Protein AF-A0A1V5IIK7-F1 (afdb_monomer_lite)

Foldseek 3Di:
DVVVLVVLLVVLLVVLVDPPDDDDDDDDDDDDDDDDPPDPPPPDDDDDDPPPPPPPCVVDDDDDDDDDQKDFFFKWFDDRQWTWTDGNVDHQTWIDGNVVVSVLLVFDKDFIAGPPPRHTQWIWHADPVNQWIWIDGPPFIKIWGVVQVSCRSVVVDGITIIIGGPVVVPD

Secondary structure (DSSP, 8-state):
-HHHHHHHHHHHHHHHH-TT-----PPPP---------------------------GGG------PPPSEEEEEEEEEETTEEEEEESS-SS-EEEEHHHHHHHHTT--EEEEETTT--EEEEEEE-TTSSEEEEEETTEEEEEEHHHHHHHHTTS-SEEEEEEEGGGT--

Sequence (171 aa):
MLEIIRNGIRRFTAYLKGENGKVYVPYEPESQTSKIPVGVLSTSSAASSDAEAVVDLGRWTVTEHVESPFEKVGRIYLVGPDMVIRSDLDLRGFQVPLDEVGAVLDGESKAIRLLESEEQVGTTQLSTSRRAMNFTIDPFFYTTPLYSVNRMLAGEQRKAPLFVGRDQVGG

Structure (mmCIF, N/CA/C/O backbone):
data_AF-A0A1V5IIK7-F1
#
_entry.id   AF-A0A1V5IIK7-F1
#
loop_
_atom_site.group_PDB
_atom_site.id
_atom_site.type_symbol
_atom_site.label_atom_id
_atom_site.label_alt_id
_atom_site.label_comp_id
_atom_site.label_asym_id
_atom_site.label_entity_id
_atom_site.label_seq_id
_atom_site.pdbx_PDB_ins_code
_atom_site.Cartn_x
_atom_site.Cartn_y
_atom_site.Cartn_z
_atom_site.occupancy
_atom_site.B_iso_or_equiv
_atom_site.auth_seq_id
_atom_site.auth_comp_id
_atom_site.auth_asym_id
_atom_site.auth_atom_id
_atom_site.pdbx_PDB_model_num
ATOM 1 N N . MET A 1 1 ? -12.548 -3.874 -17.562 1.00 48.59 1 MET A N 1
ATOM 2 C CA . MET A 1 1 ? -11.577 -4.638 -16.737 1.00 48.59 1 MET A CA 1
ATOM 3 C C . MET A 1 1 ? -11.661 -4.244 -15.259 1.00 48.59 1 MET A C 1
ATOM 5 O O . MET A 1 1 ? -11.918 -5.120 -14.447 1.00 48.59 1 MET A O 1
ATOM 9 N N . LEU A 1 2 ? -11.579 -2.951 -14.908 1.00 45.47 2 LEU A N 1
ATOM 10 C CA . LEU A 1 2 ? -11.822 -2.449 -13.537 1.00 45.47 2 LEU A CA 1
ATOM 11 C C . LEU A 1 2 ? -13.212 -2.810 -12.970 1.00 45.47 2 LEU A C 1
ATOM 13 O O . LEU A 1 2 ? -13.324 -3.145 -11.796 1.00 45.47 2 LEU A O 1
ATOM 17 N N . GLU A 1 3 ? -14.259 -2.833 -13.802 1.00 41.09 3 GLU A N 1
ATOM 18 C CA . GLU A 1 3 ? -15.610 -3.254 -13.385 1.00 41.09 3 GLU A CA 1
ATOM 19 C C . GLU A 1 3 ? -15.702 -4.715 -12.935 1.00 41.09 3 GLU A C 1
ATOM 21 O O . GLU A 1 3 ? -16.492 -5.032 -12.053 1.00 41.09 3 GLU A O 1
ATOM 26 N N . ILE A 1 4 ? -14.887 -5.610 -13.499 1.00 52.69 4 ILE A N 1
ATOM 27 C CA . ILE A 1 4 ? -14.904 -7.036 -13.138 1.00 52.69 4 ILE A CA 1
ATOM 28 C C . ILE A 1 4 ? -14.322 -7.211 -11.733 1.00 52.69 4 ILE A C 1
ATOM 30 O O . ILE A 1 4 ? -14.904 -7.908 -10.906 1.00 52.69 4 ILE A O 1
ATOM 34 N N . ILE A 1 5 ? -13.231 -6.501 -11.441 1.00 58.00 5 ILE A N 1
ATOM 35 C CA . ILE A 1 5 ? -12.589 -6.488 -10.121 1.00 58.00 5 ILE A CA 1
ATOM 36 C C . ILE A 1 5 ? -13.517 -5.826 -9.090 1.00 58.00 5 ILE A C 1
ATOM 38 O O . ILE A 1 5 ? -13.743 -6.376 -8.015 1.00 58.00 5 ILE A O 1
ATOM 42 N N . ARG A 1 6 ? -14.154 -4.702 -9.449 1.00 56.41 6 ARG A N 1
ATOM 43 C CA . ARG A 1 6 ? -15.139 -4.002 -8.605 1.00 56.41 6 ARG A CA 1
ATOM 44 C C . ARG A 1 6 ? -16.356 -4.880 -8.286 1.00 56.41 6 ARG A C 1
ATOM 46 O O . ARG A 1 6 ? -16.817 -4.906 -7.146 1.00 56.41 6 ARG A O 1
ATOM 53 N N . ASN A 1 7 ? -16.845 -5.640 -9.266 1.00 55.06 7 ASN A N 1
ATOM 54 C CA . ASN A 1 7 ? -17.921 -6.612 -9.065 1.00 55.06 7 ASN A CA 1
ATOM 55 C C . ASN A 1 7 ? -17.469 -7.813 -8.222 1.00 55.06 7 ASN A C 1
ATOM 57 O O . ASN A 1 7 ? -18.266 -8.331 -7.441 1.00 55.06 7 ASN A O 1
ATOM 61 N N . GLY A 1 8 ? -16.203 -8.224 -8.329 1.00 55.56 8 GLY A N 1
ATOM 62 C CA . GLY A 1 8 ? -15.594 -9.230 -7.457 1.00 55.56 8 GLY A CA 1
ATOM 63 C C . GLY A 1 8 ? -15.590 -8.796 -5.990 1.00 55.56 8 GLY A C 1
ATOM 64 O O . GLY A 1 8 ? -16.089 -9.529 -5.139 1.00 55.56 8 GLY A O 1
ATOM 65 N N . ILE A 1 9 ? -15.143 -7.568 -5.707 1.00 61.19 9 ILE A N 1
ATOM 66 C CA . ILE A 1 9 ? -15.115 -6.997 -4.348 1.00 61.19 9 ILE A CA 1
ATOM 67 C C . ILE A 1 9 ? -16.532 -6.883 -3.767 1.00 61.19 9 ILE A C 1
ATOM 69 O O . ILE A 1 9 ? -16.760 -7.268 -2.620 1.00 61.19 9 ILE A O 1
ATOM 73 N N . ARG A 1 10 ? -17.514 -6.436 -4.563 1.00 58.78 10 ARG A N 1
ATOM 74 C CA . ARG A 1 10 ? -18.930 -6.365 -4.144 1.00 58.78 10 ARG A CA 1
ATOM 75 C C . ARG A 1 10 ? -19.542 -7.739 -3.855 1.00 58.78 10 ARG A C 1
ATOM 77 O O . ARG A 1 10 ? -20.295 -7.889 -2.899 1.00 58.78 10 ARG A O 1
ATOM 84 N N . ARG A 1 11 ? -19.215 -8.758 -4.656 1.00 54.78 11 ARG A N 1
ATOM 85 C CA . ARG A 1 11 ? -19.681 -10.138 -4.425 1.00 54.78 11 ARG A CA 1
ATOM 86 C C . ARG A 1 11 ? -19.033 -10.765 -3.194 1.00 54.78 11 ARG A C 1
ATOM 88 O O . ARG A 1 11 ? -19.717 -11.448 -2.441 1.00 54.78 11 ARG A O 1
ATOM 95 N N . PHE A 1 12 ? -17.747 -10.508 -2.973 1.00 54.84 12 PHE A N 1
ATOM 96 C CA . PHE A 1 12 ? -17.024 -11.008 -1.806 1.00 54.84 12 PHE A CA 1
ATOM 97 C C . PHE A 1 12 ? -17.522 -10.366 -0.505 1.00 54.84 12 PHE A C 1
ATOM 99 O O . PHE A 1 12 ? -17.798 -11.066 0.465 1.00 54.84 12 PHE A O 1
ATOM 106 N N . THR A 1 13 ? -17.739 -9.049 -0.502 1.00 56.84 13 THR A N 1
ATOM 107 C CA . THR A 1 13 ? -18.334 -8.344 0.647 1.00 56.84 13 THR A CA 1
ATOM 108 C C . THR A 1 13 ? -19.766 -8.800 0.930 1.00 56.84 13 THR A C 1
ATOM 110 O O . THR A 1 13 ? -20.112 -8.991 2.092 1.00 56.84 13 THR A O 1
ATOM 113 N N . ALA A 1 14 ? -20.582 -9.072 -0.095 1.00 56.06 14 ALA A N 1
ATOM 114 C CA . ALA A 1 14 ? -21.909 -9.667 0.090 1.00 56.06 14 ALA A CA 1
ATOM 115 C C . ALA A 1 14 ? -21.845 -11.095 0.671 1.00 56.06 14 ALA A C 1
ATOM 117 O O . ALA A 1 14 ? -22.633 -11.436 1.551 1.00 56.06 14 ALA A O 1
ATOM 118 N N . TYR A 1 15 ? -20.878 -11.907 0.230 1.00 48.62 15 TYR A N 1
ATOM 119 C CA . TYR A 1 15 ? -20.647 -13.257 0.752 1.00 48.62 15 TYR A CA 1
ATOM 120 C C . TYR A 1 15 ? -20.235 -13.247 2.232 1.00 48.62 15 TYR A C 1
ATOM 122 O O . TYR A 1 15 ? -20.756 -14.033 3.019 1.00 48.62 15 TYR A O 1
ATOM 130 N N . LEU A 1 16 ? -19.358 -12.321 2.635 1.00 56.06 16 LEU A N 1
ATOM 131 C CA . LEU A 1 16 ? -18.964 -12.161 4.039 1.00 56.06 16 LEU A CA 1
ATOM 132 C C . LEU A 1 16 ? -20.084 -11.584 4.915 1.00 56.06 16 LEU A C 1
ATOM 134 O O . LEU A 1 16 ? -20.172 -11.922 6.093 1.00 56.06 16 LEU A O 1
ATOM 138 N N . LYS A 1 17 ? -20.947 -10.728 4.353 1.00 51.81 17 LYS A N 1
ATOM 139 C CA . LYS A 1 17 ? -22.027 -10.060 5.094 1.00 51.81 17 LYS A CA 1
ATOM 140 C C . LYS A 1 17 ? -23.265 -10.940 5.315 1.00 51.81 17 LYS A C 1
ATOM 142 O O . LYS A 1 17 ? -24.114 -10.562 6.112 1.00 51.81 17 LYS A O 1
ATOM 147 N N . GLY A 1 18 ? -23.338 -12.104 4.665 1.00 40.09 18 GLY A N 1
ATOM 148 C CA . GLY A 1 18 ? -24.250 -13.203 4.984 1.00 40.09 18 GLY A CA 1
ATOM 149 C C . GLY A 1 18 ? -25.711 -12.804 5.210 1.00 40.09 18 GLY A C 1
ATOM 150 O O . GLY A 1 18 ? -26.145 -12.675 6.354 1.00 40.09 18 GLY A O 1
ATOM 151 N N . GLU A 1 19 ? -26.521 -12.749 4.149 1.00 44.88 19 GLU A N 1
ATOM 152 C CA . GLU A 1 19 ? -27.948 -13.037 4.326 1.00 44.88 19 GLU A CA 1
ATOM 153 C C . GLU A 1 19 ? -28.050 -14.486 4.830 1.00 44.88 19 GLU A C 1
ATOM 155 O O . GLU A 1 19 ? -27.792 -15.433 4.088 1.00 44.88 19 GLU A O 1
ATOM 160 N N . ASN A 1 20 ? -28.371 -14.625 6.123 1.00 43.56 20 ASN A N 1
ATOM 161 C CA . ASN A 1 20 ? -28.535 -15.856 6.919 1.00 43.56 20 ASN A CA 1
ATOM 162 C C . ASN A 1 20 ? -27.382 -16.274 7.855 1.00 43.56 20 ASN A C 1
ATOM 164 O O . ASN A 1 20 ? -27.307 -17.445 8.226 1.00 43.56 20 ASN A O 1
ATOM 168 N N . GLY A 1 21 ? -26.542 -15.340 8.323 1.00 45.75 21 GLY A N 1
ATOM 169 C CA . GLY A 1 21 ? -25.943 -15.420 9.671 1.00 45.75 21 GLY A CA 1
ATOM 170 C C . GLY A 1 21 ? -25.173 -16.698 10.054 1.00 45.75 21 GLY A C 1
ATOM 171 O O . GLY A 1 21 ? -25.107 -17.036 11.235 1.00 45.75 21 GLY A O 1
ATOM 172 N N . LYS A 1 22 ? -24.583 -17.422 9.098 1.00 36.19 22 LYS A N 1
ATOM 173 C CA . LYS A 1 22 ? -23.688 -18.556 9.370 1.00 36.19 22 LYS A CA 1
ATOM 174 C C . LYS A 1 22 ? -22.331 -18.317 8.725 1.00 36.19 22 LYS A C 1
ATOM 176 O O . LYS A 1 22 ? -22.186 -18.387 7.509 1.00 36.19 22 LYS A O 1
ATOM 181 N N . VAL A 1 23 ? -21.338 -18.065 9.575 1.00 37.34 23 VAL A N 1
ATOM 182 C CA . VAL A 1 23 ? -19.919 -18.018 9.215 1.00 37.34 23 VAL A CA 1
ATOM 183 C C . VAL A 1 23 ? -19.499 -19.418 8.767 1.00 37.34 23 VAL A C 1
ATOM 185 O O . VAL A 1 23 ? -19.445 -20.345 9.573 1.00 37.34 23 VAL A O 1
ATOM 188 N N . TYR A 1 24 ? -19.242 -19.591 7.472 1.00 38.84 24 TYR A N 1
ATOM 189 C CA . TYR A 1 24 ? -18.685 -20.830 6.938 1.00 38.84 24 TYR A CA 1
ATOM 190 C C . TYR A 1 24 ? -17.162 -20.773 7.069 1.00 38.84 24 TYR A C 1
ATOM 192 O O . TYR A 1 24 ? -16.500 -20.059 6.319 1.00 38.84 24 TYR A O 1
ATOM 200 N N . VAL A 1 25 ? -16.615 -21.497 8.046 1.00 43.03 25 VAL A N 1
ATOM 201 C CA . VAL A 1 25 ? -15.171 -21.719 8.196 1.00 43.03 25 VAL A CA 1
ATOM 202 C C . VAL A 1 25 ? -14.804 -22.935 7.338 1.00 43.03 25 VAL A C 1
ATOM 204 O O . VAL A 1 25 ? -15.261 -24.036 7.654 1.00 43.03 25 VAL A O 1
ATOM 2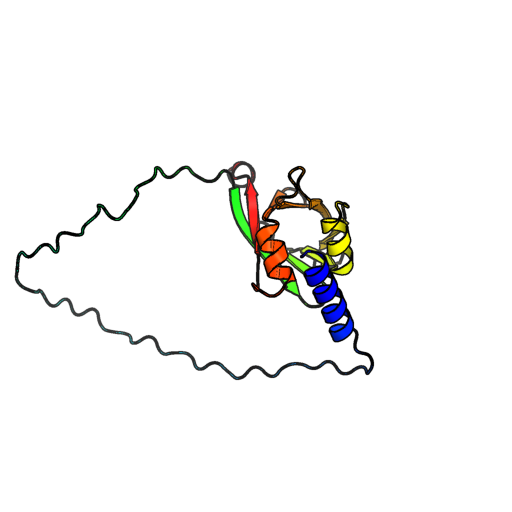07 N N . PRO A 1 26 ? -14.026 -22.795 6.249 1.00 40.59 26 PRO A N 1
ATOM 208 C CA . PRO A 1 26 ? -13.559 -23.950 5.495 1.00 40.59 26 PRO A CA 1
ATOM 209 C C . PRO A 1 26 ? -12.530 -24.723 6.328 1.00 40.59 26 PRO A C 1
ATOM 211 O O . PRO A 1 26 ? -11.558 -24.153 6.814 1.00 40.59 26 PRO A O 1
ATOM 214 N N . TYR A 1 27 ? -12.767 -26.021 6.491 1.00 33.06 27 TYR A N 1
ATOM 215 C CA . TYR A 1 27 ? -11.877 -26.970 7.156 1.00 33.06 27 TYR A CA 1
ATOM 216 C C . TYR A 1 27 ? -10.601 -27.166 6.317 1.00 33.06 27 TYR A C 1
ATOM 218 O O . TYR A 1 27 ? -10.691 -27.570 5.155 1.00 33.06 27 TYR A O 1
ATOM 226 N N . GLU A 1 28 ? -9.423 -26.868 6.875 1.00 43.44 28 GLU A N 1
ATOM 227 C CA . GLU A 1 28 ? -8.138 -27.185 6.240 1.00 43.44 28 GLU A CA 1
ATOM 228 C C . GLU A 1 28 ? -7.823 -28.681 6.408 1.00 43.44 28 GLU A C 1
ATOM 230 O O . GLU A 1 28 ? -7.783 -29.164 7.540 1.00 43.44 28 GLU A O 1
ATOM 235 N N . PRO A 1 29 ? -7.559 -29.442 5.331 1.00 35.84 29 PRO A N 1
ATOM 236 C CA . PRO A 1 29 ? -6.900 -30.728 5.470 1.00 35.84 29 PRO A CA 1
ATOM 237 C C . PRO A 1 29 ? -5.404 -30.511 5.733 1.00 35.84 29 PRO A C 1
ATOM 239 O O . PRO A 1 29 ? -4.702 -29.853 4.959 1.00 35.84 29 PRO A O 1
ATOM 242 N N . GLU A 1 30 ? -4.927 -31.096 6.831 1.00 31.45 30 GLU A N 1
ATOM 243 C CA . GLU A 1 30 ? -3.524 -31.131 7.235 1.00 31.45 30 GLU A CA 1
ATOM 244 C C . GLU A 1 30 ? -2.635 -31.591 6.070 1.00 31.45 30 GLU A C 1
ATOM 246 O O . GLU A 1 30 ? -2.697 -32.731 5.602 1.00 31.45 30 GLU A O 1
ATOM 251 N N . SER A 1 31 ? -1.798 -30.680 5.573 1.00 39.09 31 SER A N 1
ATOM 252 C CA . SER A 1 31 ? -0.816 -30.996 4.542 1.00 39.09 31 SER A CA 1
ATOM 253 C C . SER A 1 31 ? 0.344 -31.755 5.176 1.00 39.09 31 SER A C 1
ATOM 255 O O . SER A 1 31 ? 1.109 -31.208 5.970 1.00 39.09 31 SER A O 1
ATOM 257 N N . GLN A 1 32 ? 0.458 -33.033 4.812 1.00 37.22 32 GLN A N 1
ATOM 258 C CA . GLN A 1 32 ? 1.567 -33.910 5.165 1.00 37.22 32 GLN A CA 1
ATOM 259 C C . GLN A 1 32 ? 2.904 -33.240 4.837 1.00 37.22 32 GLN A C 1
ATOM 261 O O . GLN A 1 32 ? 3.184 -32.859 3.700 1.00 37.22 32 GLN A O 1
ATOM 266 N N . THR A 1 33 ? 3.746 -33.117 5.856 1.00 34.81 33 THR A N 1
ATOM 267 C CA . THR A 1 33 ? 5.117 -32.645 5.736 1.00 34.81 33 THR A CA 1
ATOM 268 C C . THR A 1 33 ? 5.914 -33.621 4.872 1.00 34.81 33 THR A C 1
ATOM 270 O O . THR A 1 33 ? 6.224 -34.748 5.262 1.00 34.81 33 THR A O 1
ATOM 273 N N . SER A 1 34 ? 6.243 -33.182 3.657 1.00 40.28 34 SER A N 1
ATOM 274 C CA . SER A 1 34 ? 7.179 -33.874 2.776 1.00 40.28 34 SER A CA 1
ATOM 275 C C . SER A 1 34 ? 8.551 -33.905 3.450 1.00 40.28 34 SER A C 1
ATOM 277 O O . SER A 1 34 ? 9.222 -32.880 3.575 1.00 40.28 34 SER A O 1
ATOM 279 N N . LYS A 1 35 ? 8.952 -35.090 3.912 1.00 40.00 35 LYS A N 1
ATOM 280 C CA . LYS A 1 35 ? 10.279 -35.373 4.465 1.00 40.00 35 LYS A CA 1
ATOM 281 C C . LYS A 1 35 ? 11.346 -35.006 3.433 1.00 40.00 35 LYS A C 1
ATOM 283 O O . LYS A 1 35 ? 11.378 -35.571 2.344 1.00 40.00 35 LYS A O 1
ATOM 288 N N . ILE A 1 36 ? 12.227 -34.077 3.791 1.00 48.91 36 ILE A N 1
ATOM 289 C CA . ILE A 1 36 ? 13.483 -33.838 3.076 1.00 48.91 36 ILE A CA 1
ATOM 290 C C . ILE A 1 36 ? 14.311 -35.126 3.203 1.00 48.91 36 ILE A C 1
ATOM 292 O O . ILE A 1 36 ? 14.553 -35.556 4.336 1.00 48.91 36 ILE A O 1
ATOM 296 N N . PRO A 1 37 ? 14.751 -35.777 2.113 1.00 38.75 37 PRO A N 1
ATOM 297 C CA . PRO A 1 37 ? 15.724 -36.843 2.246 1.00 38.75 37 PRO A CA 1
ATOM 298 C C . PRO A 1 37 ? 17.054 -36.204 2.655 1.00 38.75 37 PRO A C 1
ATOM 300 O O . PRO A 1 37 ? 17.679 -35.477 1.885 1.00 38.75 37 PRO A O 1
ATOM 303 N N . VAL A 1 38 ? 17.467 -36.460 3.897 1.00 42.97 38 VAL A N 1
ATOM 304 C CA . VAL A 1 38 ? 18.814 -36.168 4.393 1.00 42.97 38 VAL A CA 1
ATOM 305 C C . VAL A 1 38 ? 19.766 -37.140 3.695 1.00 42.97 38 VAL A C 1
ATOM 307 O O . VAL A 1 38 ? 20.080 -38.215 4.200 1.00 42.97 38 VAL A O 1
ATOM 310 N N . GLY A 1 39 ? 20.151 -36.790 2.469 1.00 36.22 39 GLY A N 1
ATOM 311 C CA . GLY A 1 39 ? 21.224 -37.445 1.741 1.00 36.22 39 GLY A CA 1
ATOM 312 C C . GLY A 1 39 ? 22.554 -36.971 2.307 1.00 36.22 39 GLY A C 1
ATOM 313 O O . GLY A 1 39 ? 22.913 -35.805 2.168 1.00 36.22 39 GLY A O 1
ATOM 314 N N . VAL A 1 40 ? 23.257 -37.876 2.980 1.00 38.31 40 VAL A N 1
ATOM 315 C CA . VAL A 1 40 ? 24.642 -37.705 3.423 1.00 38.31 40 VAL A CA 1
ATOM 316 C C . VAL A 1 40 ? 25.481 -37.241 2.227 1.00 38.31 40 VAL A C 1
ATOM 318 O O . VAL A 1 40 ? 25.490 -37.898 1.188 1.00 38.31 40 VAL A O 1
ATOM 321 N N . LEU A 1 41 ? 26.168 -36.102 2.362 1.00 40.50 41 LEU A N 1
ATOM 322 C CA . LEU A 1 41 ? 27.164 -35.624 1.400 1.00 40.50 41 LEU A CA 1
ATOM 323 C C . LEU A 1 41 ? 28.351 -36.598 1.400 1.00 40.50 41 LEU A C 1
ATOM 325 O O . LEU A 1 41 ? 29.334 -36.410 2.113 1.00 40.50 41 LEU A O 1
ATOM 329 N N . SER A 1 42 ? 28.240 -37.675 0.627 1.00 36.91 42 SER A N 1
ATOM 330 C CA . SER A 1 42 ? 29.363 -38.549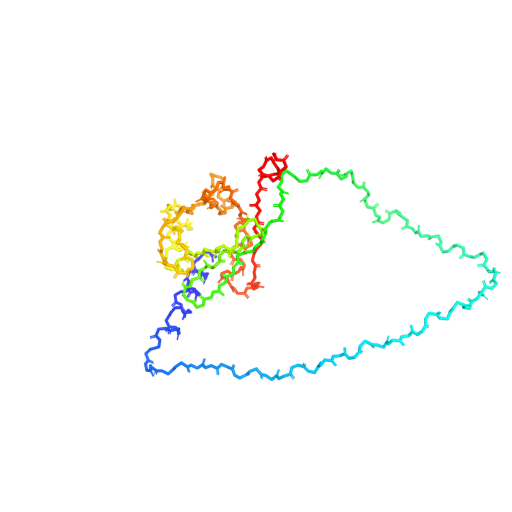 0.312 1.00 36.91 42 SER A CA 1
ATOM 331 C C . SER A 1 42 ? 30.231 -37.863 -0.737 1.00 36.91 42 SER A C 1
ATOM 333 O O . SER A 1 42 ? 29.877 -37.780 -1.911 1.00 36.91 42 SER A O 1
ATOM 335 N N . THR A 1 43 ? 31.387 -37.369 -0.304 1.00 46.91 43 THR A N 1
ATOM 336 C CA . THR A 1 43 ? 32.492 -36.946 -1.165 1.00 46.91 43 THR A CA 1
ATOM 337 C C . THR A 1 43 ? 33.126 -38.172 -1.825 1.00 46.91 43 THR A C 1
ATOM 339 O O . THR A 1 43 ? 34.171 -38.667 -1.409 1.00 46.91 43 THR A O 1
ATOM 342 N N . SER A 1 44 ? 32.492 -38.698 -2.872 1.00 36.62 44 SER A N 1
ATOM 343 C CA . SER A 1 44 ? 33.159 -39.624 -3.785 1.00 36.62 44 SER A CA 1
ATOM 344 C C . SER A 1 44 ? 33.984 -38.814 -4.783 1.00 36.62 44 SER A C 1
ATOM 346 O O . SER A 1 44 ? 33.442 -38.205 -5.703 1.00 36.62 44 SER A O 1
ATOM 348 N N . SER A 1 45 ? 35.297 -38.804 -4.556 1.00 47.72 45 SER A N 1
ATOM 349 C CA . SER A 1 45 ? 36.323 -38.373 -5.506 1.00 47.72 45 SER A CA 1
ATOM 350 C C . SER A 1 45 ? 36.133 -39.116 -6.831 1.00 47.72 45 SER A C 1
ATOM 352 O O . SER A 1 45 ? 36.424 -40.309 -6.928 1.00 47.72 45 SER A O 1
ATOM 354 N N . ALA A 1 46 ? 35.575 -38.430 -7.828 1.00 40.47 46 ALA A N 1
ATOM 355 C CA . ALA A 1 46 ? 35.484 -38.924 -9.191 1.00 40.47 46 ALA A CA 1
ATOM 356 C C . ALA A 1 46 ? 36.722 -38.448 -9.951 1.00 40.47 46 ALA A C 1
ATOM 358 O O . ALA A 1 46 ? 36.976 -37.250 -10.074 1.00 40.47 46 ALA A O 1
ATOM 359 N N . ALA A 1 47 ? 37.505 -39.420 -10.408 1.00 41.91 47 ALA A N 1
ATOM 360 C CA . ALA A 1 47 ? 38.646 -39.226 -11.279 1.00 41.91 47 ALA A CA 1
ATOM 361 C C . ALA A 1 47 ? 38.260 -38.431 -12.538 1.00 41.91 47 ALA A C 1
ATOM 363 O O . ALA A 1 47 ? 37.170 -38.591 -13.087 1.00 41.91 47 ALA A O 1
ATOM 364 N N . SER A 1 48 ? 39.198 -37.595 -12.973 1.00 50.06 48 SER A N 1
ATOM 365 C CA . SER A 1 48 ? 39.179 -36.762 -14.172 1.00 50.06 48 SER A CA 1
ATOM 366 C C . SER A 1 48 ? 38.645 -37.490 -15.411 1.00 50.06 48 SER A C 1
ATOM 368 O O . SER A 1 48 ? 39.297 -38.389 -15.945 1.00 50.06 48 SER A O 1
ATOM 370 N N . SER A 1 49 ? 37.508 -37.023 -15.921 1.00 51.25 49 SER A N 1
ATOM 371 C CA . SER A 1 49 ? 37.220 -37.038 -17.351 1.00 51.25 49 SER A CA 1
ATOM 372 C C . SER A 1 49 ? 36.980 -35.591 -17.771 1.00 51.25 49 SER A C 1
ATOM 374 O O . SER A 1 49 ? 35.904 -35.047 -17.516 1.00 51.25 49 SER A O 1
ATOM 376 N N . ASP A 1 50 ? 37.999 -34.965 -18.361 1.00 54.62 50 ASP A N 1
ATOM 377 C CA . ASP A 1 50 ? 37.935 -33.625 -18.947 1.00 54.62 50 ASP A CA 1
ATOM 378 C C . ASP A 1 50 ? 36.996 -33.627 -20.160 1.00 54.62 50 ASP A C 1
ATOM 380 O O . ASP A 1 50 ? 37.402 -33.699 -21.318 1.00 54.62 50 ASP A O 1
ATOM 384 N N . ALA A 1 51 ? 35.702 -33.577 -19.882 1.00 55.19 51 ALA A N 1
ATOM 385 C CA . ALA A 1 51 ? 34.707 -33.055 -20.791 1.00 55.19 51 ALA A CA 1
ATOM 386 C C . ALA A 1 51 ? 34.059 -31.896 -20.047 1.00 55.19 51 ALA A C 1
ATOM 388 O O . ALA A 1 51 ? 33.028 -32.057 -19.392 1.00 55.19 51 ALA A O 1
ATOM 389 N N . GLU A 1 52 ? 34.703 -30.727 -20.103 1.00 59.16 52 GLU A N 1
ATOM 390 C CA . GLU A 1 52 ? 34.001 -29.491 -19.793 1.00 59.16 52 GLU A CA 1
ATOM 391 C C . GLU A 1 52 ? 32.780 -29.455 -20.706 1.00 59.16 52 GLU A C 1
ATOM 393 O O . GLU A 1 52 ? 32.894 -29.313 -21.926 1.00 59.16 52 GLU A O 1
ATOM 398 N N . ALA A 1 53 ? 31.597 -29.672 -20.132 1.00 64.75 53 ALA A N 1
ATOM 399 C CA . ALA A 1 53 ? 30.363 -29.366 -20.818 1.00 64.75 53 ALA A CA 1
ATOM 400 C C . ALA A 1 53 ? 30.438 -27.870 -21.116 1.00 64.75 53 ALA A C 1
ATOM 402 O O . ALA A 1 53 ? 30.240 -27.056 -20.217 1.00 64.75 53 ALA A O 1
ATOM 403 N N . VAL A 1 54 ? 30.813 -27.524 -22.350 1.00 68.12 54 VAL A N 1
ATOM 404 C CA . VAL A 1 54 ? 30.889 -26.145 -22.823 1.00 68.12 54 VAL A CA 1
ATOM 405 C C . VAL A 1 54 ? 29.495 -25.570 -22.638 1.00 68.12 54 VAL A C 1
ATOM 407 O O . VAL A 1 54 ? 28.571 -25.865 -23.397 1.00 68.12 54 VAL A O 1
ATOM 410 N N . VAL A 1 55 ? 29.312 -24.824 -21.551 1.00 74.12 55 VAL A N 1
ATOM 411 C CA . VAL A 1 55 ? 28.046 -24.169 -21.269 1.00 74.12 55 VAL A CA 1
ATOM 412 C C . VAL A 1 55 ? 27.925 -23.084 -22.323 1.00 74.12 55 VAL A C 1
ATOM 414 O O . VAL A 1 55 ? 28.694 -22.127 -22.319 1.00 74.12 55 VAL A O 1
ATOM 417 N N . ASP A 1 56 ? 26.986 -23.246 -23.250 1.00 78.12 56 ASP A N 1
ATOM 418 C CA . ASP A 1 56 ? 26.664 -22.196 -24.207 1.00 78.12 56 ASP A CA 1
ATOM 419 C C . ASP A 1 56 ? 26.090 -20.993 -23.445 1.00 78.12 56 ASP A C 1
ATOM 421 O O . ASP A 1 56 ? 24.919 -20.963 -23.044 1.00 78.12 56 ASP A O 1
ATOM 425 N N . LEU A 1 57 ? 26.961 -20.016 -23.189 1.00 79.25 57 LEU A N 1
ATOM 426 C CA . LEU A 1 57 ? 26.612 -18.763 -22.535 1.00 79.25 57 LEU A CA 1
ATOM 427 C C . LEU A 1 57 ? 25.940 -17.776 -23.504 1.00 79.25 57 LEU A C 1
ATOM 429 O O . LEU A 1 57 ? 25.369 -16.790 -23.045 1.00 79.25 57 LEU A O 1
ATOM 433 N N . GLY A 1 58 ? 25.933 -18.056 -24.815 1.00 81.81 58 GLY A N 1
ATOM 434 C CA . GLY A 1 58 ? 25.347 -17.194 -25.846 1.00 81.81 58 GLY A CA 1
ATOM 435 C C . GLY A 1 58 ? 23.825 -17.056 -25.752 1.00 81.81 58 GLY A C 1
ATOM 436 O O . GLY A 1 58 ? 23.258 -16.090 -26.259 1.00 81.81 58 GLY A O 1
ATOM 437 N N . ARG A 1 59 ? 23.153 -17.974 -25.044 1.00 86.56 59 ARG A N 1
ATOM 438 C CA . ARG A 1 59 ? 21.714 -17.878 -24.743 1.00 86.56 59 ARG A CA 1
ATOM 439 C C . ARG A 1 59 ? 21.366 -16.840 -23.671 1.00 86.56 59 ARG A C 1
ATOM 441 O O . ARG A 1 59 ? 20.188 -16.547 -23.481 1.00 86.56 59 ARG A O 1
ATOM 448 N N . TRP A 1 60 ? 22.352 -16.340 -22.926 1.00 85.56 60 TRP A N 1
ATOM 449 C CA . TRP A 1 60 ? 22.128 -15.417 -21.818 1.00 85.56 60 TRP A CA 1
ATOM 450 C C . TRP A 1 60 ? 22.471 -13.992 -22.234 1.00 85.56 60 TRP A C 1
ATOM 452 O O . TRP A 1 60 ? 23.601 -13.683 -22.599 1.00 85.56 60 TRP A O 1
ATOM 462 N N . THR A 1 61 ? 21.501 -13.091 -22.115 1.00 87.62 61 THR A N 1
ATOM 463 C CA . THR A 1 61 ? 21.781 -11.657 -22.167 1.00 87.62 61 THR A CA 1
ATOM 464 C C . THR A 1 61 ? 22.267 -11.218 -20.793 1.00 87.62 61 THR A C 1
ATOM 466 O O . THR A 1 61 ? 21.482 -11.134 -19.850 1.00 87.62 61 THR A O 1
ATOM 469 N N . VAL A 1 62 ? 23.567 -10.958 -20.670 1.00 87.12 62 VAL A N 1
ATOM 470 C CA . VAL A 1 62 ? 24.129 -10.335 -19.469 1.00 87.12 62 VAL A CA 1
ATOM 471 C C . VAL A 1 62 ? 23.853 -8.838 -19.546 1.00 87.12 62 VAL A C 1
ATOM 473 O O . VAL A 1 62 ? 24.314 -8.161 -20.462 1.00 87.12 62 VAL A O 1
ATOM 476 N N . THR A 1 63 ? 23.086 -8.326 -18.592 1.00 86.75 63 THR A N 1
ATOM 477 C CA . THR A 1 63 ? 22.831 -6.893 -18.430 1.00 86.75 63 THR A CA 1
ATOM 478 C C . THR A 1 63 ? 23.499 -6.399 -17.160 1.00 86.75 63 THR A C 1
ATOM 480 O O . THR A 1 63 ? 23.515 -7.112 -16.156 1.00 86.75 63 THR A O 1
ATOM 483 N N . GLU A 1 64 ? 24.005 -5.170 -17.186 1.00 90.56 64 GLU A N 1
ATOM 484 C CA . GLU A 1 64 ? 24.496 -4.508 -15.981 1.00 90.56 64 GLU A CA 1
ATOM 485 C C . GLU A 1 64 ? 23.387 -4.442 -14.923 1.00 90.56 64 GLU A C 1
ATOM 487 O O . GLU A 1 64 ? 22.240 -4.085 -15.215 1.00 90.56 64 GLU A O 1
ATOM 492 N N . HIS A 1 65 ? 23.721 -4.828 -13.692 1.00 87.06 65 HIS A N 1
ATOM 493 C CA . HIS A 1 65 ? 22.800 -4.702 -12.577 1.00 87.06 65 HIS A CA 1
ATOM 494 C C . HIS A 1 65 ? 22.841 -3.270 -12.053 1.00 87.06 65 HIS A C 1
ATOM 496 O O . HIS A 1 65 ? 23.812 -2.862 -11.424 1.00 87.06 65 HIS A O 1
ATOM 502 N N . VAL A 1 66 ? 21.762 -2.529 -12.285 1.00 86.75 66 VAL A N 1
ATOM 503 C CA . VAL A 1 66 ? 21.530 -1.246 -11.625 1.00 86.75 66 VAL A CA 1
ATOM 504 C C . VAL A 1 66 ? 20.676 -1.501 -10.392 1.00 86.75 66 VAL A C 1
ATOM 506 O O . VAL A 1 66 ? 19.599 -2.099 -10.493 1.00 86.75 66 VAL A O 1
ATOM 509 N N . GLU A 1 67 ? 21.145 -1.051 -9.230 1.00 87.06 67 GLU A N 1
ATOM 510 C CA . GLU A 1 67 ? 20.355 -1.152 -8.008 1.00 87.06 67 GLU A CA 1
ATOM 511 C C . GLU A 1 67 ? 19.026 -0.402 -8.160 1.00 87.06 67 GLU A C 1
ATOM 513 O O . GLU A 1 67 ? 18.965 0.745 -8.607 1.00 87.06 67 GLU A O 1
ATOM 518 N N . SER A 1 68 ? 17.934 -1.063 -7.773 1.00 87.38 68 SER A N 1
ATOM 519 C CA . SER A 1 68 ? 16.611 -0.439 -7.748 1.00 87.38 68 SER A CA 1
ATOM 520 C C . SER A 1 68 ? 16.605 0.724 -6.752 1.00 87.38 68 SER A C 1
ATOM 522 O O . SER A 1 68 ? 17.003 0.508 -5.608 1.00 87.38 68 SER A O 1
ATOM 524 N N . PRO A 1 69 ? 16.049 1.900 -7.099 1.00 91.31 69 PRO A N 1
ATOM 525 C CA . PRO A 1 69 ? 15.883 3.003 -6.146 1.00 91.31 69 PRO A CA 1
ATOM 526 C C . PRO A 1 69 ? 14.915 2.662 -4.999 1.00 91.31 69 PRO A C 1
ATOM 528 O O . PRO A 1 69 ? 14.839 3.387 -4.011 1.00 91.31 69 PRO A O 1
ATOM 531 N N . PHE A 1 70 ? 14.178 1.556 -5.125 1.00 94.06 70 PHE A N 1
ATOM 532 C CA . PHE A 1 70 ? 13.257 1.049 -4.118 1.00 94.06 70 PHE A CA 1
ATOM 533 C C . PHE A 1 70 ? 13.785 -0.213 -3.444 1.00 94.06 70 PHE A C 1
ATOM 535 O O . PHE A 1 70 ? 14.286 -1.122 -4.119 1.00 94.06 70 PHE A O 1
ATOM 542 N N . GLU A 1 71 ? 13.565 -0.296 -2.136 1.00 95.88 71 GLU A N 1
ATOM 543 C CA . GLU A 1 71 ? 13.781 -1.480 -1.313 1.00 95.88 71 GLU A CA 1
ATOM 544 C C . GLU A 1 71 ? 12.444 -2.125 -0.948 1.00 95.88 71 GLU A C 1
ATOM 546 O O . GLU A 1 71 ? 11.465 -1.442 -0.640 1.00 95.88 71 GLU A O 1
ATOM 551 N N . LYS A 1 72 ? 12.379 -3.457 -1.017 1.00 96.81 72 LYS A N 1
ATOM 552 C CA . LYS A 1 72 ? 11.188 -4.208 -0.615 1.00 96.81 72 LYS A CA 1
ATOM 553 C C . LYS A 1 72 ? 11.216 -4.400 0.896 1.00 96.81 72 LYS A C 1
ATOM 555 O O . LYS A 1 72 ? 12.085 -5.104 1.392 1.00 96.81 72 LYS A O 1
ATOM 560 N N . VAL A 1 73 ? 10.211 -3.869 1.582 1.00 97.56 73 VAL A N 1
ATOM 561 C CA . VAL A 1 73 ? 10.157 -3.821 3.052 1.00 97.56 73 VAL A CA 1
ATOM 562 C C . VAL A 1 73 ? 8.853 -4.368 3.617 1.00 97.56 73 VAL A C 1
ATOM 564 O O . VAL A 1 73 ? 8.414 -3.972 4.688 1.00 97.56 73 VAL A O 1
ATOM 567 N N . GLY A 1 74 ? 8.152 -5.217 2.868 1.00 97.94 74 GLY A N 1
ATOM 568 C CA . GLY A 1 74 ? 6.969 -5.875 3.400 1.00 97.94 74 GLY A CA 1
ATOM 569 C C . GLY A 1 74 ? 5.974 -6.333 2.348 1.00 97.94 74 GLY A C 1
ATOM 570 O O . GLY A 1 74 ? 6.318 -6.697 1.213 1.00 97.94 74 GLY A O 1
ATOM 571 N N . ARG A 1 75 ? 4.706 -6.363 2.761 1.00 98.31 75 ARG A N 1
ATOM 572 C CA . ARG A 1 75 ? 3.597 -6.931 1.990 1.00 98.31 75 ARG A CA 1
ATOM 573 C C . ARG A 1 75 ? 2.248 -6.359 2.398 1.00 98.31 75 ARG A C 1
ATOM 575 O O . ARG A 1 75 ? 1.988 -6.143 3.579 1.00 98.31 75 ARG A O 1
ATOM 582 N N . ILE A 1 76 ? 1.367 -6.253 1.414 1.00 98.31 76 ILE A N 1
ATOM 583 C CA . ILE A 1 76 ? -0.064 -6.033 1.616 1.00 98.31 76 ILE A CA 1
ATOM 584 C C . ILE A 1 76 ? -0.842 -7.308 1.267 1.00 98.31 76 ILE A C 1
ATOM 586 O O . ILE A 1 76 ? -0.409 -8.091 0.412 1.00 98.31 76 ILE A O 1
ATOM 590 N N . TYR A 1 77 ? -1.948 -7.557 1.962 1.00 98.38 77 TYR A N 1
ATOM 591 C CA . TYR A 1 77 ? -2.814 -8.725 1.761 1.00 98.38 77 TYR A CA 1
ATOM 592 C C . TYR A 1 77 ? -4.219 -8.475 2.306 1.00 98.38 77 TYR A C 1
ATOM 594 O O . TYR A 1 77 ? -4.450 -7.507 3.020 1.00 98.38 77 TYR A O 1
ATOM 602 N N . LEU A 1 78 ? -5.165 -9.343 1.953 1.00 97.94 78 LEU A N 1
ATOM 603 C CA . LEU A 1 78 ? -6.555 -9.233 2.390 1.00 97.94 78 LEU A CA 1
ATOM 604 C C . LEU A 1 78 ? -6.797 -10.064 3.652 1.00 97.94 78 LEU A C 1
ATOM 606 O O . LEU A 1 78 ? -6.381 -11.224 3.712 1.00 97.94 78 LEU A O 1
ATOM 610 N N . VAL A 1 79 ? -7.490 -9.483 4.631 1.00 96.50 79 VAL A N 1
ATOM 611 C CA . VAL A 1 79 ? -7.986 -10.172 5.830 1.00 96.50 79 VAL A CA 1
ATOM 612 C C . VAL A 1 79 ? -9.423 -9.728 6.062 1.00 96.50 79 VAL A C 1
ATOM 614 O O . VAL A 1 79 ? -9.670 -8.588 6.430 1.00 96.50 79 VAL A O 1
ATOM 617 N N . GLY A 1 80 ? -10.381 -10.628 5.829 1.00 94.12 80 GLY A N 1
ATOM 618 C CA . GLY A 1 80 ? -11.799 -10.300 5.977 1.00 94.12 80 GLY A CA 1
ATOM 619 C C . GLY A 1 80 ? -12.198 -9.083 5.123 1.00 94.12 80 GLY A C 1
ATOM 620 O O . GLY A 1 80 ? -12.004 -9.132 3.904 1.00 94.12 80 GLY A O 1
ATOM 621 N N . PRO A 1 81 ? -12.769 -8.021 5.722 1.00 95.12 81 PRO A N 1
ATOM 622 C CA . PRO A 1 81 ? -13.178 -6.811 5.014 1.00 95.12 81 PRO A CA 1
ATOM 623 C C . PRO A 1 81 ? -12.047 -5.787 4.816 1.00 95.12 81 PRO A C 1
ATOM 625 O O . PRO A 1 81 ? -12.316 -4.713 4.280 1.00 95.12 81 PRO A O 1
ATOM 628 N N . ASP A 1 82 ? -10.806 -6.106 5.192 1.00 97.00 82 ASP A N 1
ATOM 629 C CA . ASP A 1 82 ? -9.708 -5.142 5.240 1.00 97.00 82 ASP A CA 1
ATOM 630 C C . ASP A 1 82 ? -8.540 -5.516 4.320 1.00 97.00 82 ASP A C 1
ATOM 632 O O . ASP A 1 82 ? -8.180 -6.686 4.130 1.00 97.00 82 ASP A O 1
ATOM 636 N N . MET A 1 83 ? -7.901 -4.487 3.767 1.00 98.25 83 MET A N 1
ATOM 637 C CA . MET A 1 83 ? -6.571 -4.579 3.180 1.00 98.25 83 MET A CA 1
ATOM 638 C C . MET A 1 83 ? -5.536 -4.279 4.265 1.00 98.25 83 MET A C 1
ATOM 640 O O . MET A 1 83 ? -5.396 -3.143 4.711 1.00 98.25 83 MET A O 1
ATOM 644 N N . VAL A 1 84 ? -4.784 -5.301 4.663 1.00 98.38 84 VAL A N 1
ATOM 645 C CA . VAL A 1 84 ? -3.759 -5.228 5.706 1.00 98.38 84 VAL A CA 1
ATOM 646 C C . VAL A 1 84 ? -2.396 -4.924 5.095 1.00 98.38 84 VAL A C 1
ATOM 648 O O . VAL A 1 84 ? -1.985 -5.543 4.112 1.00 98.38 84 VAL A O 1
ATOM 651 N N . ILE A 1 85 ? -1.667 -4.009 5.727 1.00 98.50 85 ILE A N 1
ATOM 652 C CA . ILE A 1 85 ? -0.309 -3.586 5.387 1.00 98.50 85 ILE A CA 1
ATOM 653 C C . ILE A 1 85 ? 0.623 -4.051 6.512 1.00 98.50 85 ILE A C 1
ATOM 655 O O . ILE A 1 85 ? 0.455 -3.673 7.674 1.00 98.50 85 ILE A O 1
ATOM 659 N N . ARG A 1 86 ? 1.624 -4.872 6.175 1.00 98.06 86 ARG A N 1
ATOM 660 C CA . ARG A 1 86 ? 2.705 -5.259 7.093 1.00 98.06 86 ARG A CA 1
ATOM 661 C C . ARG A 1 86 ? 4.041 -4.807 6.532 1.00 98.06 86 ARG A C 1
ATOM 663 O O . ARG A 1 86 ? 4.431 -5.254 5.451 1.00 98.06 86 ARG A O 1
ATOM 670 N N . SER A 1 87 ? 4.699 -3.944 7.294 1.00 96.69 87 SER A N 1
ATOM 671 C CA . SER A 1 87 ? 6.054 -3.474 7.049 1.00 96.69 87 SER A CA 1
ATOM 672 C C . SER A 1 87 ? 7.033 -4.277 7.902 1.00 96.69 87 SER A C 1
ATOM 674 O O . SER A 1 87 ? 6.704 -4.684 9.014 1.00 96.69 87 SER A O 1
ATOM 676 N N . ASP A 1 88 ? 8.229 -4.492 7.379 1.00 96.00 88 ASP A N 1
ATOM 677 C CA . ASP A 1 88 ? 9.371 -5.020 8.119 1.00 96.00 88 ASP A CA 1
ATOM 678 C C . ASP A 1 88 ? 10.064 -3.891 8.920 1.00 96.00 88 ASP A C 1
ATOM 680 O O . ASP A 1 88 ? 10.821 -4.171 9.844 1.00 96.00 88 ASP A O 1
ATOM 684 N N . LEU A 1 89 ? 9.756 -2.620 8.608 1.00 94.56 89 LEU A N 1
ATOM 685 C CA . LEU A 1 89 ? 10.238 -1.421 9.315 1.00 94.56 89 LEU A CA 1
ATOM 686 C C . LEU A 1 89 ? 9.322 -0.993 10.473 1.00 94.56 89 LEU A C 1
ATOM 688 O O . LEU A 1 89 ? 9.743 -0.241 11.347 1.00 94.56 89 LEU A O 1
ATOM 692 N N . ASP A 1 90 ? 8.063 -1.440 10.474 1.00 93.06 90 ASP A N 1
ATOM 693 C CA . ASP A 1 90 ? 7.078 -1.091 11.500 1.00 93.06 90 ASP A CA 1
ATOM 694 C C . ASP A 1 90 ? 6.204 -2.298 11.865 1.00 93.06 90 ASP A C 1
ATOM 696 O O . ASP A 1 90 ? 5.425 -2.808 11.052 1.00 93.06 90 ASP A O 1
ATOM 700 N N . LEU A 1 91 ? 6.320 -2.728 13.124 1.00 92.75 91 LEU A N 1
ATOM 701 C CA . LEU A 1 91 ? 5.658 -3.918 13.657 1.00 92.75 91 LEU A CA 1
ATOM 702 C C . LEU A 1 91 ? 4.180 -3.703 14.013 1.00 92.75 91 LEU A C 1
ATOM 704 O O . LEU A 1 91 ? 3.453 -4.691 14.147 1.00 92.75 91 LEU A O 1
ATOM 708 N N . ARG A 1 92 ? 3.710 -2.451 14.138 1.00 94.75 92 ARG A N 1
ATOM 709 C CA . ARG A 1 92 ? 2.317 -2.139 14.516 1.00 94.75 92 ARG A CA 1
ATOM 710 C C . ARG A 1 92 ? 1.333 -2.732 13.507 1.00 94.75 92 ARG A C 1
ATOM 712 O O . ARG A 1 92 ? 0.352 -3.386 13.860 1.00 94.75 92 ARG A O 1
ATOM 719 N N . GLY A 1 93 ? 1.671 -2.584 12.227 1.00 95.88 93 GLY A N 1
ATOM 720 C CA . GLY A 1 93 ? 0.834 -2.931 11.086 1.00 95.88 93 GLY A CA 1
ATOM 721 C C . GLY A 1 93 ? -0.453 -2.123 10.995 1.00 95.88 93 GLY A C 1
ATOM 722 O O . GLY A 1 93 ? -0.940 -1.518 11.950 1.00 95.88 93 GLY A O 1
ATOM 723 N N . PHE A 1 94 ? -0.989 -2.107 9.784 1.00 98.19 94 PHE A N 1
ATOM 724 C CA . PHE A 1 94 ? -1.989 -1.126 9.399 1.00 98.19 94 PHE A CA 1
ATOM 725 C C . PHE A 1 94 ? -3.060 -1.752 8.530 1.00 98.19 94 PHE A C 1
ATOM 727 O O . PHE A 1 94 ? -2.866 -2.834 7.968 1.00 98.19 94 PHE A O 1
ATOM 734 N N . GLN A 1 95 ? -4.167 -1.042 8.384 1.00 98.06 95 GLN A N 1
ATOM 735 C CA . GLN A 1 95 ? -5.276 -1.477 7.562 1.00 98.06 95 GLN A CA 1
ATOM 736 C C . GLN A 1 95 ? -5.955 -0.325 6.833 1.00 98.06 95 GLN A C 1
ATOM 738 O O . GLN A 1 95 ? -5.934 0.827 7.274 1.00 98.06 95 GLN A O 1
ATOM 743 N N . VAL A 1 96 ? -6.574 -0.682 5.713 1.00 98.25 96 VAL A N 1
ATOM 744 C CA . VAL A 1 96 ? -7.499 0.154 4.954 1.00 98.25 96 VAL A CA 1
ATOM 745 C C . VAL A 1 96 ? -8.748 -0.687 4.677 1.00 98.25 96 VAL A C 1
ATOM 747 O O . VAL A 1 96 ? -8.612 -1.761 4.079 1.00 98.25 96 VAL A O 1
ATOM 750 N N . PRO A 1 97 ? -9.945 -0.228 5.068 1.00 97.06 97 PRO A N 1
ATOM 751 C CA . PRO A 1 97 ? -11.194 -0.914 4.747 1.00 97.06 97 PRO A CA 1
ATOM 752 C C . PRO A 1 97 ? -11.378 -1.114 3.236 1.00 97.06 97 PRO A C 1
ATOM 754 O O . PRO A 1 97 ? -11.098 -0.216 2.436 1.00 97.06 97 PRO A O 1
ATOM 757 N N . LEU A 1 98 ? -11.849 -2.289 2.804 1.00 96.19 98 LEU A N 1
ATOM 758 C CA . LEU A 1 98 ? -11.975 -2.599 1.370 1.00 96.19 98 LEU A CA 1
ATOM 759 C C . LEU A 1 98 ? -13.036 -1.769 0.640 1.00 96.19 98 LEU A C 1
ATOM 761 O O . LEU A 1 98 ? -12.937 -1.594 -0.578 1.00 96.19 98 LEU A O 1
ATOM 765 N N . ASP A 1 99 ? -14.038 -1.258 1.350 1.00 94.88 99 ASP A N 1
ATOM 766 C CA . ASP A 1 99 ? -15.009 -0.309 0.805 1.00 94.88 99 ASP A CA 1
ATOM 767 C C . ASP A 1 99 ? -14.365 1.051 0.480 1.00 94.88 99 ASP A C 1
ATOM 769 O O . ASP A 1 99 ? -14.700 1.662 -0.537 1.00 94.88 99 ASP A O 1
ATOM 773 N N . GLU A 1 100 ? -13.371 1.473 1.265 1.00 97.00 100 GLU A N 1
ATOM 774 C CA . GLU A 1 100 ? -12.559 2.663 1.005 1.00 97.00 100 GLU A CA 1
ATOM 775 C C . GLU A 1 100 ? -11.542 2.441 -0.127 1.00 97.00 100 GLU A C 1
ATOM 777 O O . GLU A 1 100 ? -11.325 3.349 -0.934 1.00 97.00 100 GLU A O 1
ATOM 782 N N . VAL A 1 101 ? -10.972 1.233 -0.269 1.00 96.19 101 VAL A N 1
ATOM 783 C CA . VAL A 1 101 ? -10.005 0.913 -1.344 1.00 96.19 101 VAL A CA 1
ATOM 784 C C . VAL A 1 101 ? -10.576 1.207 -2.735 1.00 96.19 101 VAL A C 1
ATOM 786 O O . VAL A 1 101 ? -9.852 1.685 -3.607 1.00 96.19 101 VAL A O 1
ATOM 789 N N . GLY A 1 102 ? -11.875 0.982 -2.956 1.00 94.19 102 GLY A N 1
ATOM 790 C CA . GLY A 1 102 ? -12.527 1.319 -4.225 1.00 94.19 102 GLY A CA 1
ATOM 791 C C . GLY A 1 102 ? -12.409 2.805 -4.579 1.00 94.19 102 GLY A C 1
ATOM 792 O O . GLY A 1 102 ? -12.036 3.137 -5.701 1.00 94.19 102 GLY A O 1
ATOM 793 N N . ALA A 1 103 ? -12.646 3.684 -3.606 1.00 95.75 103 ALA A N 1
ATOM 794 C CA . ALA A 1 103 ? -12.515 5.127 -3.781 1.00 95.75 103 ALA A CA 1
ATOM 795 C C . ALA A 1 103 ? -11.050 5.558 -3.973 1.00 95.75 103 ALA A C 1
ATOM 797 O O . ALA A 1 103 ? -10.772 6.455 -4.767 1.00 95.75 103 ALA A O 1
ATOM 798 N N . VAL A 1 104 ? -10.098 4.869 -3.329 1.00 97.25 104 VAL A N 1
ATOM 799 C CA . VAL A 1 104 ? -8.662 5.087 -3.588 1.00 97.25 104 VAL A CA 1
ATOM 800 C C . VAL A 1 104 ? -8.328 4.813 -5.050 1.00 97.25 104 VAL A C 1
ATOM 802 O O . VAL A 1 104 ? -7.642 5.605 -5.692 1.00 97.25 104 VAL A O 1
ATOM 805 N N . LEU A 1 105 ? -8.849 3.717 -5.608 1.00 95.56 105 LEU A N 1
ATOM 806 C CA . LEU A 1 105 ? -8.659 3.367 -7.018 1.00 95.56 105 LEU A CA 1
ATOM 807 C C . LEU A 1 105 ? -9.319 4.365 -7.982 1.00 95.56 105 LEU A C 1
ATOM 809 O O . LEU A 1 105 ? -8.866 4.492 -9.120 1.00 95.56 105 LEU A 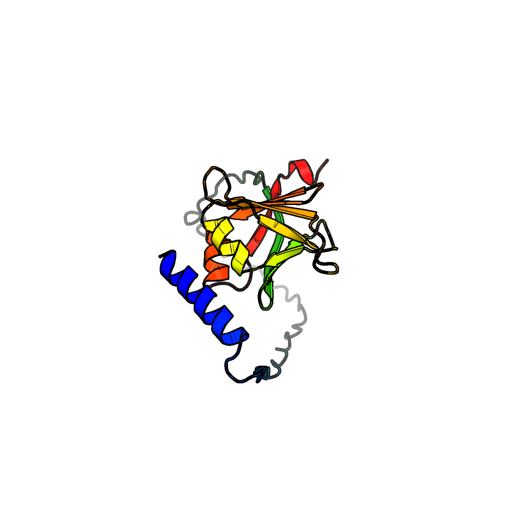O 1
ATOM 813 N N . ASP A 1 106 ? -10.339 5.090 -7.525 1.00 94.81 106 ASP A N 1
ATOM 814 C CA . ASP A 1 106 ? -10.965 6.194 -8.260 1.00 94.81 106 ASP A CA 1
ATOM 815 C C . ASP A 1 106 ? -10.196 7.528 -8.095 1.00 94.81 106 ASP A C 1
ATOM 817 O O . ASP A 1 106 ? -10.503 8.517 -8.763 1.00 94.81 106 ASP A O 1
ATOM 821 N N . GLY A 1 107 ? -9.125 7.536 -7.292 1.00 93.62 107 GLY A N 1
ATOM 822 C CA . GLY A 1 107 ? -8.195 8.654 -7.125 1.00 93.62 107 GLY A CA 1
ATOM 823 C C . GLY A 1 107 ? -8.381 9.456 -5.838 1.00 93.62 107 GLY A C 1
ATOM 824 O O . GLY A 1 107 ? -7.716 10.477 -5.674 1.00 93.62 107 GLY A O 1
ATOM 825 N N . GLU A 1 108 ? -9.255 9.019 -4.932 1.00 97.12 108 GLU A N 1
ATOM 826 C CA . GLU A 1 108 ? -9.428 9.664 -3.632 1.00 97.12 108 GLU A CA 1
ATOM 827 C C . GLU A 1 108 ? -8.306 9.288 -2.653 1.00 97.12 108 GLU A C 1
ATOM 829 O O . GLU A 1 108 ? -7.692 8.225 -2.744 1.00 97.12 108 GLU A O 1
ATOM 834 N N . SER A 1 109 ? -8.061 10.164 -1.678 1.00 98.00 109 SER A N 1
ATOM 835 C CA . SER A 1 109 ? -7.214 9.849 -0.528 1.00 98.00 109 SER A CA 1
ATOM 836 C C . SER A 1 109 ? -8.074 9.305 0.611 1.00 98.00 109 SER A C 1
ATOM 838 O O . SER A 1 109 ? -9.134 9.866 0.909 1.00 98.00 109 SER A O 1
ATOM 840 N N . LYS A 1 110 ? -7.644 8.202 1.229 1.00 98.56 110 LYS A N 1
ATOM 841 C CA . LYS A 1 110 ? -8.359 7.521 2.322 1.00 98.56 110 LYS A CA 1
ATOM 842 C C . LYS A 1 110 ? -7.467 7.279 3.525 1.00 98.56 110 LYS A C 1
ATOM 844 O O . LYS A 1 110 ? -6.243 7.304 3.414 1.00 98.56 110 LYS A O 1
ATOM 849 N N . ALA A 1 111 ? -8.092 7.082 4.681 1.00 98.25 111 ALA A N 1
ATOM 850 C CA . ALA A 1 111 ? -7.386 6.918 5.940 1.00 98.25 111 ALA A CA 1
ATOM 851 C C . ALA A 1 111 ? -6.710 5.543 6.013 1.00 98.25 111 ALA A C 1
ATOM 853 O O . ALA A 1 111 ? -7.272 4.528 5.607 1.00 98.25 111 ALA A O 1
ATOM 854 N N . ILE A 1 112 ? -5.508 5.517 6.580 1.00 98.50 112 ILE A N 1
ATOM 855 C CA . ILE A 1 112 ? -4.861 4.288 7.037 1.00 98.50 112 ILE A CA 1
ATOM 856 C C . ILE A 1 112 ? -5.010 4.239 8.549 1.00 98.50 112 ILE A C 1
ATOM 858 O O . ILE A 1 112 ? -4.718 5.224 9.233 1.00 98.50 112 ILE A O 1
ATOM 862 N N . ARG A 1 113 ? -5.445 3.090 9.060 1.00 98.25 113 ARG A N 1
ATOM 863 C CA . ARG A 1 113 ? -5.691 2.869 10.484 1.00 98.25 113 ARG A CA 1
ATOM 864 C C . ARG A 1 113 ? -4.708 1.862 11.067 1.00 98.25 113 ARG A C 1
ATOM 866 O O . ARG A 1 113 ? -4.236 0.977 10.352 1.00 98.25 113 ARG A O 1
ATOM 873 N N . LEU A 1 114 ? -4.408 1.976 12.357 1.00 97.56 114 LEU A N 1
ATOM 874 C CA . LEU A 1 114 ? -3.701 0.932 13.096 1.00 97.56 114 LEU A CA 1
ATOM 875 C C . LEU A 1 114 ? -4.551 -0.329 13.161 1.00 97.56 114 LEU A C 1
ATOM 877 O O . LEU A 1 114 ? -5.765 -0.263 13.342 1.00 97.56 114 LEU A O 1
ATOM 881 N N . LEU A 1 115 ? -3.896 -1.482 13.046 1.00 95.44 115 LEU A N 1
ATOM 882 C CA . LEU A 1 115 ? -4.593 -2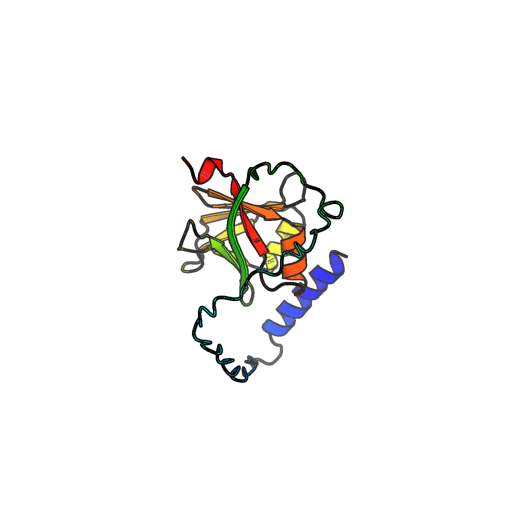.761 13.110 1.00 95.44 115 LEU A CA 1
ATOM 883 C C . LEU A 1 115 ? -5.156 -3.061 14.512 1.00 95.44 115 LEU A C 1
ATOM 885 O O . LEU A 1 115 ? -6.160 -3.750 14.628 1.00 95.44 115 LEU A O 1
ATOM 889 N N . GLU A 1 116 ? -4.506 -2.575 15.573 1.00 93.50 116 GLU A N 1
ATOM 890 C CA . GLU A 1 116 ? -4.899 -2.862 16.962 1.00 93.50 116 GLU A CA 1
ATOM 891 C C . GLU A 1 116 ? -6.006 -1.937 17.485 1.00 93.50 116 GLU A C 1
ATOM 893 O O . GLU A 1 116 ? -6.893 -2.389 18.205 1.00 93.50 116 GLU A O 1
ATOM 898 N N . SER A 1 117 ? -5.955 -0.647 17.141 1.00 91.56 117 SER A N 1
ATOM 899 C CA . SER A 1 117 ? -6.793 0.392 17.759 1.00 91.56 117 SER A CA 1
ATOM 900 C C . SER A 1 117 ? -7.744 1.102 16.795 1.00 91.56 117 SER A C 1
ATOM 902 O O . SER A 1 117 ? -8.496 1.971 17.227 1.00 91.56 117 SER A O 1
ATOM 904 N N . GLU A 1 118 ? -7.683 0.791 15.496 1.00 90.25 118 GLU A N 1
ATOM 905 C CA . GLU A 1 118 ? -8.372 1.512 14.413 1.00 90.25 118 GLU A CA 1
ATOM 906 C C . GLU A 1 118 ? -8.074 3.024 14.334 1.00 90.25 118 GLU A C 1
ATOM 908 O O . GLU A 1 118 ? -8.676 3.747 13.538 1.00 90.25 118 GLU A O 1
ATOM 913 N N . GLU A 1 119 ? -7.108 3.519 15.106 1.00 96.50 119 GLU A N 1
ATOM 914 C CA . GLU A 1 119 ? -6.692 4.915 15.078 1.00 96.50 119 GLU A CA 1
ATOM 915 C C . GLU A 1 119 ? -6.109 5.272 13.709 1.00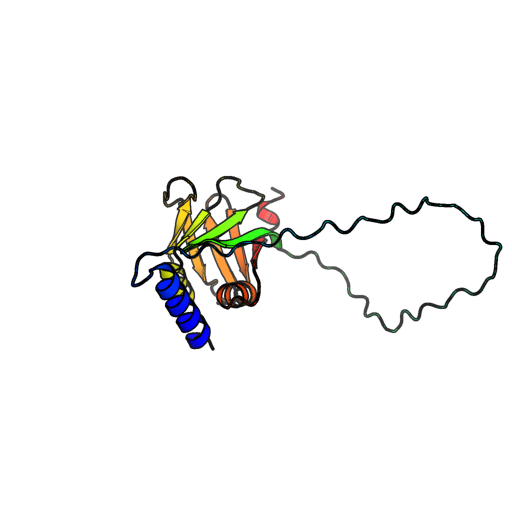 96.50 119 GLU A C 1
ATOM 917 O O . GLU A 1 119 ? -5.277 4.542 13.164 1.00 96.50 119 GLU A O 1
ATOM 922 N N . GLN A 1 120 ? -6.519 6.413 13.154 1.00 97.62 120 GLN A N 1
ATOM 923 C CA . GLN A 1 120 ? -5.948 6.917 11.912 1.00 97.62 120 GLN A CA 1
ATOM 924 C C . GLN A 1 120 ? -4.500 7.372 12.129 1.00 97.62 120 GLN A C 1
ATOM 926 O O . GLN A 1 120 ? -4.241 8.302 12.884 1.00 97.62 120 GLN A O 1
ATOM 931 N N . VAL A 1 121 ? -3.571 6.773 11.385 1.00 97.50 121 VAL A N 1
ATOM 932 C CA . VAL A 1 121 ? -2.124 7.056 11.468 1.00 97.50 121 VAL A CA 1
ATOM 933 C C . VAL A 1 121 ? -1.502 7.460 10.138 1.00 97.50 121 VAL A C 1
ATOM 935 O O . VAL A 1 121 ? -0.307 7.730 10.062 1.00 97.50 121 VAL A O 1
ATOM 938 N N . GLY A 1 122 ? -2.293 7.484 9.068 1.00 97.88 122 GLY A N 1
ATOM 939 C CA . GLY A 1 122 ? -1.775 7.788 7.747 1.00 97.88 122 GLY A CA 1
ATOM 940 C C . GLY A 1 122 ? -2.854 7.952 6.695 1.00 97.88 122 GLY A C 1
ATOM 941 O O . GLY A 1 122 ? -4.054 7.976 6.988 1.00 97.88 122 GLY A O 1
ATOM 942 N N . THR A 1 123 ? -2.407 8.050 5.447 1.00 98.56 123 THR A N 1
ATOM 943 C CA . THR A 1 123 ? -3.289 8.132 4.280 1.00 98.56 123 THR A CA 1
ATOM 944 C C . THR A 1 123 ? -2.782 7.279 3.128 1.00 98.56 123 THR A C 1
ATOM 946 O O . THR A 1 123 ? -1.579 7.068 2.969 1.00 98.56 123 THR A O 1
ATOM 949 N N . THR A 1 124 ? -3.706 6.784 2.310 1.00 98.56 124 THR A N 1
ATOM 950 C CA . THR A 1 124 ? -3.408 6.074 1.070 1.00 98.56 124 THR A CA 1
ATOM 951 C C . THR A 1 124 ? -4.071 6.757 -0.117 1.00 98.56 124 THR A C 1
ATOM 953 O O . THR A 1 124 ? -5.194 7.245 -0.018 1.00 98.56 124 THR A O 1
ATOM 956 N N . GLN A 1 125 ? -3.359 6.803 -1.240 1.00 98.31 125 GLN A N 1
ATOM 957 C CA . GLN A 1 125 ? -3.824 7.393 -2.493 1.00 98.31 125 GLN A CA 1
ATOM 958 C C . GLN A 1 125 ? -3.096 6.758 -3.681 1.00 98.31 125 GLN A C 1
ATOM 960 O O . GLN A 1 125 ? -2.037 6.144 -3.523 1.00 98.31 125 GLN A O 1
ATOM 965 N N . LEU A 1 126 ? -3.609 6.932 -4.897 1.00 97.94 126 LEU A N 1
ATOM 966 C CA . LEU A 1 126 ? -2.840 6.584 -6.092 1.00 97.94 126 LEU A CA 1
ATOM 967 C C . LEU A 1 126 ? -1.639 7.516 -6.276 1.00 97.94 126 LEU A C 1
ATOM 969 O O . LEU A 1 126 ? -1.673 8.699 -5.940 1.00 97.94 126 LEU A O 1
ATOM 973 N N . SER A 1 127 ? -0.574 6.986 -6.874 1.00 96.56 127 SER A N 1
ATOM 974 C CA . SER A 1 127 ? 0.523 7.812 -7.365 1.00 96.56 127 SER A CA 1
ATOM 975 C C . SER A 1 127 ? 0.046 8.744 -8.482 1.00 96.56 127 SER A C 1
ATOM 977 O O . SER A 1 127 ? -0.904 8.434 -9.203 1.00 96.56 127 SER A O 1
ATOM 979 N N . THR A 1 128 ? 0.757 9.853 -8.705 1.00 94.62 128 THR A N 1
ATOM 980 C CA . THR A 1 128 ? 0.464 10.795 -9.802 1.00 94.62 128 THR A CA 1
ATOM 981 C C . THR A 1 128 ? 0.431 10.103 -11.167 1.00 94.62 128 THR A C 1
ATOM 983 O O . THR A 1 128 ? -0.400 10.416 -12.013 1.00 94.62 128 THR A O 1
ATOM 986 N N . SER A 1 129 ? 1.300 9.108 -11.373 1.00 94.44 129 SER A N 1
ATOM 987 C CA . SER A 1 129 ? 1.329 8.298 -12.596 1.00 94.44 129 SER A CA 1
ATOM 988 C C . SER A 1 129 ? 0.216 7.249 -12.674 1.00 94.44 129 SER A C 1
ATOM 990 O O . SER A 1 129 ? 0.084 6.587 -13.700 1.00 94.44 129 SER A O 1
ATOM 992 N N . ARG A 1 130 ? -0.554 7.052 -11.595 1.00 94.69 130 ARG A N 1
ATOM 993 C CA . ARG A 1 130 ? -1.559 5.989 -11.409 1.00 94.69 130 ARG A CA 1
ATOM 994 C C . ARG A 1 130 ? -1.015 4.576 -11.619 1.00 94.69 130 ARG A C 1
ATOM 996 O O . ARG A 1 130 ? -1.761 3.639 -11.885 1.00 94.69 130 ARG A O 1
ATOM 1003 N N . ARG A 1 131 ? 0.304 4.406 -11.504 1.00 96.88 131 ARG A N 1
ATOM 1004 C CA . ARG A 1 131 ? 0.983 3.108 -11.645 1.00 96.88 131 ARG A CA 1
ATOM 1005 C C . ARG A 1 131 ? 1.208 2.410 -10.311 1.00 96.88 131 ARG A C 1
ATOM 1007 O O . ARG A 1 131 ? 1.580 1.239 -10.307 1.00 96.88 131 ARG A O 1
ATOM 1014 N N . ALA A 1 132 ? 0.991 3.105 -9.200 1.00 97.56 132 ALA A N 1
ATOM 1015 C CA . ALA A 1 132 ? 1.178 2.584 -7.858 1.00 97.56 132 ALA A CA 1
ATOM 1016 C C . ALA A 1 132 ? 0.117 3.132 -6.903 1.00 97.56 132 ALA A C 1
ATOM 1018 O O . ALA A 1 132 ? -0.495 4.167 -7.167 1.00 97.56 132 ALA A O 1
ATOM 1019 N N . MET A 1 133 ? -0.077 2.423 -5.799 1.00 98.44 133 MET A N 1
ATOM 1020 C CA . MET A 1 133 ? -0.780 2.902 -4.618 1.00 98.44 133 MET A CA 1
ATOM 1021 C C . MET A 1 133 ? 0.273 3.284 -3.580 1.00 98.44 133 MET A C 1
ATOM 1023 O O . MET A 1 133 ? 1.177 2.497 -3.295 1.00 98.44 133 MET A O 1
ATOM 1027 N N . ASN A 1 134 ? 0.176 4.504 -3.075 1.00 98.38 134 ASN A N 1
ATOM 1028 C CA . ASN A 1 134 ? 1.094 5.079 -2.108 1.00 98.38 134 ASN A CA 1
ATOM 1029 C C . ASN A 1 134 ? 0.453 5.083 -0.720 1.00 98.38 134 ASN A C 1
ATOM 1031 O O . ASN A 1 134 ? -0.768 5.217 -0.594 1.00 98.38 134 ASN A O 1
ATOM 1035 N N . PHE A 1 135 ? 1.286 4.957 0.306 1.00 98.25 135 PHE A N 1
ATOM 1036 C CA . PHE A 1 135 ? 0.882 4.947 1.705 1.00 98.25 135 PHE A CA 1
ATOM 1037 C C . PHE A 1 135 ? 1.814 5.876 2.480 1.00 98.25 135 PHE A C 1
ATOM 1039 O O . PHE A 1 135 ? 3.009 5.607 2.595 1.00 98.25 135 PHE A O 1
ATOM 1046 N N . THR A 1 136 ? 1.262 6.961 3.005 1.00 97.94 136 THR A N 1
ATOM 1047 C CA . THR A 1 136 ? 1.974 7.879 3.893 1.00 97.94 136 THR A CA 1
ATOM 1048 C C . THR A 1 136 ? 1.671 7.459 5.321 1.00 97.94 136 THR A C 1
ATOM 1050 O O . THR A 1 136 ? 0.530 7.607 5.765 1.00 97.94 136 THR A O 1
ATOM 1053 N N . ILE A 1 137 ? 2.663 6.890 6.004 1.00 97.06 137 ILE A N 1
ATOM 1054 C CA . ILE A 1 137 ? 2.559 6.434 7.392 1.00 97.06 137 ILE A CA 1
ATOM 1055 C C . ILE A 1 137 ? 3.859 6.823 8.085 1.00 97.06 137 ILE A C 1
ATOM 1057 O O . ILE A 1 137 ? 4.875 6.146 7.922 1.00 97.06 137 ILE A O 1
ATOM 1061 N N . ASP A 1 138 ? 3.830 7.913 8.844 1.00 93.31 138 ASP A N 1
ATOM 1062 C CA . ASP A 1 138 ? 5.049 8.495 9.398 1.00 93.31 138 ASP A CA 1
ATOM 1063 C C . ASP A 1 138 ? 5.856 7.476 10.229 1.00 93.31 138 ASP A C 1
ATOM 1065 O O . ASP A 1 138 ? 5.277 6.714 11.017 1.00 93.31 138 ASP A O 1
ATOM 1069 N N . PRO A 1 139 ? 7.194 7.452 10.069 1.00 93.75 139 PRO A N 1
ATOM 1070 C CA . PRO A 1 139 ? 8.019 8.362 9.255 1.00 93.75 139 PRO A CA 1
ATOM 1071 C C . PRO A 1 139 ? 8.225 7.919 7.789 1.00 93.75 139 PRO A C 1
ATOM 1073 O O . PRO A 1 139 ? 9.021 8.525 7.076 1.00 93.75 139 PRO A O 1
ATOM 1076 N N . PHE A 1 140 ? 7.561 6.854 7.335 1.00 95.31 140 PHE A N 1
ATOM 1077 C CA . PHE A 1 140 ? 7.858 6.200 6.062 1.00 95.31 140 PHE A CA 1
ATOM 1078 C C . PHE A 1 140 ? 6.820 6.493 4.974 1.00 95.31 140 PHE A C 1
ATOM 1080 O O . PHE A 1 140 ? 5.609 6.575 5.200 1.00 95.31 140 PHE A O 1
ATOM 1087 N N . PHE A 1 141 ? 7.304 6.557 3.737 1.00 96.38 141 PHE A N 1
ATOM 1088 C CA . PHE A 1 141 ? 6.467 6.617 2.550 1.00 96.38 141 PHE A CA 1
ATOM 1089 C C . PHE A 1 141 ? 6.579 5.318 1.760 1.00 96.38 141 PHE A C 1
ATOM 1091 O O . PHE A 1 141 ? 7.568 5.072 1.060 1.00 96.38 141 PHE A O 1
ATOM 1098 N N . TYR A 1 142 ? 5.538 4.495 1.857 1.00 98.00 142 TYR A N 1
ATOM 1099 C CA . TYR A 1 142 ? 5.482 3.215 1.173 1.00 98.00 142 TYR A CA 1
ATOM 1100 C C . TYR A 1 142 ? 4.789 3.316 -0.184 1.00 98.00 142 TYR A C 1
ATOM 1102 O O . TYR A 1 142 ? 3.923 4.160 -0.424 1.00 98.00 142 TYR A O 1
ATOM 1110 N N . THR A 1 143 ? 5.105 2.377 -1.068 1.00 98.06 143 THR A N 1
ATOM 1111 C CA . THR A 1 143 ? 4.449 2.237 -2.364 1.00 98.06 143 THR A CA 1
ATOM 1112 C C . THR A 1 143 ? 4.268 0.772 -2.749 1.00 98.06 143 THR A C 1
ATOM 1114 O O . THR A 1 143 ? 5.040 -0.109 -2.368 1.00 98.06 143 THR A O 1
ATOM 1117 N N . THR A 1 144 ? 3.213 0.480 -3.502 1.00 98.31 144 THR A N 1
ATOM 1118 C CA . THR A 1 144 ? 2.966 -0.836 -4.100 1.00 98.31 144 THR A CA 1
ATOM 1119 C C . THR A 1 144 ? 2.529 -0.660 -5.552 1.00 98.31 144 THR A C 1
ATOM 1121 O O . THR A 1 144 ? 1.586 0.092 -5.812 1.00 98.31 144 THR A O 1
ATOM 1124 N N . PRO A 1 145 ? 3.146 -1.363 -6.524 1.00 98.00 145 PRO A N 1
ATOM 1125 C CA . PRO A 1 145 ? 2.711 -1.317 -7.915 1.00 98.00 145 PRO A CA 1
ATOM 1126 C C . PRO A 1 145 ? 1.233 -1.686 -8.056 1.00 98.00 145 PRO A C 1
ATOM 1128 O O . PRO A 1 145 ? 0.798 -2.738 -7.581 1.00 98.00 145 PRO A O 1
ATOM 1131 N N . LEU A 1 146 ? 0.469 -0.856 -8.766 1.00 97.56 146 LEU A N 1
ATOM 1132 C CA . LEU A 1 146 ? -0.978 -1.016 -8.896 1.00 97.56 146 LEU A CA 1
ATOM 1133 C C . LEU A 1 146 ? -1.339 -2.322 -9.613 1.00 97.56 146 LEU A C 1
ATOM 1135 O O . LEU A 1 146 ? -2.342 -2.948 -9.292 1.00 97.56 146 LEU A O 1
ATOM 1139 N N . TYR A 1 147 ? -0.480 -2.782 -10.527 1.00 97.50 147 TYR A N 1
ATOM 1140 C CA . TYR A 1 147 ? -0.593 -4.110 -11.131 1.00 97.50 147 TYR A CA 1
ATOM 1141 C C . TYR A 1 147 ? -0.692 -5.212 -10.066 1.00 97.50 147 TYR A C 1
ATOM 1143 O O . TYR A 1 147 ? -1.594 -6.044 -10.111 1.00 97.50 147 TYR A O 1
ATOM 1151 N N . SER A 1 148 ? 0.183 -5.177 -9.060 1.00 98.00 148 SER A N 1
ATOM 1152 C CA . SER A 1 148 ? 0.178 -6.150 -7.971 1.00 98.00 148 SER A CA 1
ATOM 1153 C C . SER A 1 148 ? -1.048 -5.998 -7.067 1.00 98.00 148 SER A C 1
ATOM 1155 O O . SER A 1 148 ? -1.635 -7.003 -6.666 1.00 98.00 148 SER A O 1
ATOM 1157 N N . VAL A 1 149 ? -1.475 -4.764 -6.776 1.00 97.56 149 VAL A N 1
ATOM 1158 C CA . VAL A 1 149 ? -2.712 -4.512 -6.014 1.00 97.56 149 VAL A CA 1
ATOM 1159 C C . VAL A 1 149 ? -3.917 -5.115 -6.738 1.00 97.56 149 VAL A C 1
ATOM 1161 O O . VAL A 1 149 ? -4.665 -5.887 -6.149 1.00 97.56 149 VAL A O 1
ATOM 1164 N N . ASN A 1 150 ? -4.065 -4.845 -8.035 1.00 97.19 150 ASN A N 1
ATOM 1165 C CA . ASN A 1 150 ? -5.194 -5.326 -8.830 1.00 97.19 150 ASN A CA 1
ATOM 1166 C C . ASN A 1 150 ? -5.255 -6.853 -8.882 1.00 97.19 150 ASN A C 1
ATOM 1168 O O . ASN A 1 150 ? -6.324 -7.423 -8.687 1.00 97.19 150 ASN A O 1
ATOM 1172 N N . ARG A 1 151 ? -4.115 -7.523 -9.083 1.00 97.88 151 ARG A N 1
ATOM 1173 C CA . ARG A 1 151 ? -4.056 -8.992 -9.063 1.00 97.88 151 ARG A CA 1
ATOM 1174 C C . ARG A 1 151 ? -4.403 -9.569 -7.696 1.00 97.88 151 ARG A C 1
ATOM 1176 O O . ARG A 1 151 ? -5.025 -10.623 -7.617 1.00 97.88 151 ARG A O 1
ATOM 1183 N N . MET A 1 152 ? -4.016 -8.884 -6.620 1.00 97.56 152 MET A N 1
ATOM 1184 C CA . MET A 1 152 ? -4.377 -9.288 -5.263 1.00 97.56 152 MET A CA 1
ATOM 1185 C C . MET A 1 152 ? -5.884 -9.148 -5.022 1.00 97.56 152 MET A C 1
ATOM 1187 O O . MET A 1 152 ? -6.517 -10.088 -4.553 1.00 97.56 152 MET A O 1
ATOM 1191 N N . LEU A 1 153 ? -6.471 -8.013 -5.409 1.00 96.12 153 LEU A N 1
ATOM 1192 C CA . LEU A 1 153 ? -7.913 -7.762 -5.303 1.00 96.12 153 LEU A CA 1
ATOM 1193 C C . LEU A 1 153 ? -8.746 -8.697 -6.192 1.00 96.12 153 LEU A C 1
ATOM 1195 O O . LEU A 1 153 ? -9.858 -9.064 -5.828 1.00 96.12 153 LEU A O 1
ATOM 1199 N N . ALA A 1 154 ? -8.206 -9.109 -7.341 1.00 95.31 154 ALA A N 1
ATOM 1200 C CA . ALA A 1 154 ? -8.817 -10.097 -8.227 1.00 95.31 154 ALA A CA 1
ATOM 1201 C C . ALA A 1 154 ? -8.676 -11.548 -7.720 1.00 95.31 154 ALA A C 1
ATOM 1203 O O . ALA A 1 154 ? -9.218 -12.462 -8.336 1.00 95.31 154 ALA A O 1
ATOM 1204 N N . GLY A 1 155 ? -7.941 -11.779 -6.626 1.00 95.12 155 GLY A N 1
ATOM 1205 C CA . GLY A 1 155 ? -7.668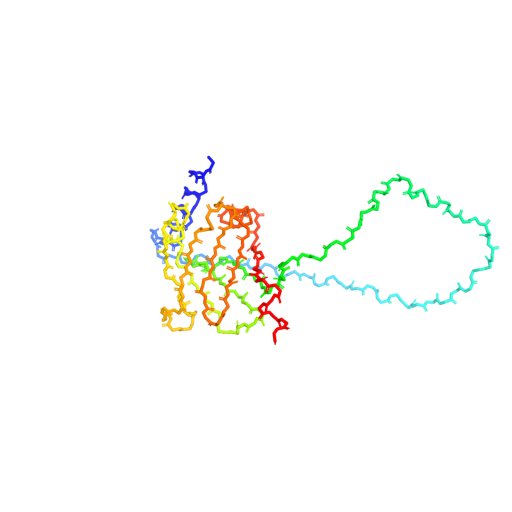 -13.118 -6.097 1.00 95.12 155 GLY A CA 1
ATOM 1206 C C . GLY A 1 155 ? -6.657 -13.930 -6.916 1.00 95.12 155 GLY A C 1
ATOM 1207 O O . GLY A 1 155 ? -6.430 -15.100 -6.620 1.00 95.12 155 GLY A O 1
ATOM 1208 N N . GLU A 1 156 ? -6.012 -13.328 -7.919 1.00 96.69 156 GLU A N 1
ATOM 1209 C CA . GLU A 1 156 ? -4.986 -13.981 -8.745 1.00 96.69 156 GLU A CA 1
ATOM 1210 C C . GLU A 1 156 ? -3.670 -14.193 -7.988 1.00 96.69 156 GLU A C 1
ATOM 1212 O O . GLU A 1 156 ? -2.864 -15.051 -8.346 1.00 96.69 156 GLU A O 1
ATOM 1217 N N . GLN A 1 157 ? -3.432 -13.394 -6.947 1.00 97.00 157 GLN A N 1
ATOM 1218 C CA . GLN A 1 157 ? -2.322 -13.582 -6.024 1.00 97.00 157 GLN A CA 1
ATOM 1219 C C . GLN A 1 157 ? -2.748 -13.280 -4.591 1.00 97.00 157 GLN A C 1
ATOM 1221 O O . GLN A 1 157 ? -3.583 -12.421 -4.339 1.00 97.00 157 GLN A O 1
ATOM 1226 N N . ARG A 1 158 ? -2.134 -13.965 -3.623 1.00 97.50 158 ARG A N 1
ATOM 1227 C CA . ARG A 1 158 ? -2.507 -13.816 -2.207 1.00 97.50 158 ARG A CA 1
ATOM 1228 C C . ARG A 1 158 ? -1.985 -12.530 -1.559 1.00 97.50 158 ARG A C 1
ATOM 1230 O O . ARG A 1 158 ? -2.521 -12.106 -0.543 1.00 97.50 158 ARG A O 1
ATOM 1237 N N . LYS A 1 159 ? -0.885 -11.973 -2.073 1.00 98.06 159 LYS A N 1
ATOM 1238 C CA . LYS A 1 159 ? -0.139 -10.867 -1.453 1.00 98.06 159 LYS A CA 1
ATOM 1239 C C . LYS A 1 159 ? 0.464 -9.976 -2.534 1.00 98.06 159 LYS A C 1
ATOM 1241 O O . LYS A 1 159 ? 0.849 -10.487 -3.586 1.00 98.06 159 LYS A O 1
ATOM 1246 N N . ALA A 1 160 ? 0.616 -8.688 -2.248 1.00 98.38 160 ALA A N 1
ATOM 1247 C CA . ALA A 1 160 ? 1.379 -7.756 -3.073 1.00 98.38 160 ALA A CA 1
ATOM 1248 C C . ALA A 1 160 ? 2.582 -7.185 -2.291 1.00 98.38 160 ALA A C 1
ATOM 1250 O O . ALA A 1 160 ? 2.529 -7.100 -1.064 1.00 98.38 160 ALA A O 1
ATOM 1251 N N . PRO A 1 161 ? 3.699 -6.866 -2.968 1.00 98.44 161 PRO A N 1
ATOM 1252 C CA . PRO A 1 161 ? 4.916 -6.380 -2.318 1.00 98.44 161 PRO A CA 1
ATOM 1253 C C . PRO A 1 161 ? 4.789 -4.918 -1.878 1.00 98.44 161 PRO A C 1
ATOM 1255 O O . PRO A 1 161 ? 4.274 -4.102 -2.635 1.00 98.44 161 PRO A O 1
ATOM 1258 N N . LEU A 1 162 ? 5.328 -4.593 -0.705 1.00 98.38 162 LEU A N 1
ATOM 1259 C CA . LEU A 1 162 ? 5.441 -3.224 -0.201 1.00 98.38 162 LEU A CA 1
ATOM 1260 C C . LEU A 1 162 ? 6.885 -2.736 -0.359 1.00 98.38 162 LEU A C 1
ATOM 1262 O O . LEU A 1 162 ? 7.821 -3.478 -0.050 1.00 98.38 162 LEU A O 1
ATOM 1266 N N . PHE A 1 163 ? 7.059 -1.506 -0.830 1.00 98.00 163 PHE A N 1
ATOM 1267 C CA . PHE A 1 163 ? 8.365 -0.894 -1.060 1.00 98.00 163 PHE A CA 1
ATOM 1268 C C . PHE A 1 163 ? 8.478 0.472 -0.391 1.00 98.00 163 PHE A C 1
ATOM 1270 O O . PHE A 1 163 ? 7.461 1.129 -0.185 1.00 98.00 163 PHE A O 1
ATOM 1277 N N . VAL A 1 164 ? 9.707 0.915 -0.148 1.00 97.19 164 VAL A N 1
ATOM 1278 C CA . VAL A 1 164 ? 10.081 2.296 0.215 1.00 97.19 164 VAL A CA 1
ATOM 1279 C C . VAL A 1 164 ? 11.250 2.748 -0.658 1.00 97.19 164 VAL A C 1
ATOM 1281 O O . VAL A 1 164 ? 11.889 1.921 -1.314 1.00 97.19 164 VAL A O 1
ATOM 1284 N N . GLY A 1 165 ? 11.525 4.053 -0.697 1.00 94.56 165 GLY A N 1
ATOM 1285 C CA . GLY A 1 165 ? 12.774 4.555 -1.276 1.00 94.56 165 GLY A CA 1
ATOM 1286 C C . GLY A 1 165 ? 13.969 4.103 -0.434 1.00 94.56 165 GLY A C 1
ATOM 1287 O O . GLY A 1 165 ? 13.886 4.092 0.794 1.00 94.56 165 GLY A O 1
ATOM 1288 N N . ARG A 1 166 ? 15.070 3.695 -1.077 1.00 91.50 166 ARG A N 1
ATOM 1289 C CA . ARG A 1 166 ? 16.290 3.252 -0.367 1.00 91.50 166 ARG A CA 1
ATOM 1290 C C . ARG A 1 166 ? 16.881 4.330 0.545 1.00 91.50 166 ARG A C 1
ATOM 1292 O O . ARG A 1 166 ? 17.459 4.014 1.579 1.00 91.50 166 ARG A O 1
ATOM 1299 N N . ASP A 1 167 ? 16.697 5.591 0.180 1.00 89.69 167 ASP A N 1
ATOM 1300 C CA . ASP A 1 167 ? 17.075 6.767 0.963 1.00 89.69 167 ASP A CA 1
ATOM 1301 C C . ASP A 1 167 ? 16.389 6.836 2.338 1.00 89.69 167 ASP A C 1
ATOM 1303 O O . ASP A 1 167 ? 16.913 7.475 3.243 1.00 89.69 167 ASP A O 1
ATOM 1307 N N . GLN A 1 168 ? 15.258 6.146 2.523 1.00 87.81 168 GLN A N 1
ATOM 1308 C CA . GLN A 1 168 ? 14.534 6.098 3.798 1.00 87.81 168 GLN A CA 1
ATOM 1309 C C . GLN A 1 168 ? 15.005 4.980 4.743 1.00 87.81 168 GLN A C 1
ATOM 1311 O O . GLN A 1 168 ? 14.659 5.010 5.921 1.00 87.81 168 GLN A O 1
ATOM 1316 N N . VAL A 1 169 ? 15.745 3.981 4.248 1.00 79.06 169 VAL A N 1
ATOM 1317 C CA . VAL A 1 169 ? 16.166 2.801 5.037 1.00 79.06 169 VAL A CA 1
ATOM 1318 C C . VAL A 1 169 ? 17.644 2.877 5.436 1.00 79.06 169 VAL A C 1
ATOM 1320 O O . VAL A 1 169 ? 18.029 2.324 6.461 1.00 79.06 169 VAL A O 1
ATOM 1323 N N . GLY A 1 170 ? 18.468 3.577 4.650 1.00 65.38 170 GLY A N 1
ATOM 1324 C CA . GLY A 1 170 ? 19.917 3.711 4.862 1.00 65.38 170 GLY A CA 1
ATOM 1325 C C . GLY A 1 170 ? 20.386 5.068 5.401 1.00 65.38 170 GLY A C 1
ATOM 1326 O O . GLY A 1 170 ? 21.549 5.408 5.183 1.00 65.38 170 GLY A O 1
ATOM 1327 N N . GLY A 1 171 ? 19.492 5.848 6.017 1.00 48.31 171 GLY A N 1
ATOM 1328 C CA . GLY A 1 171 ? 19.809 7.126 6.673 1.00 48.31 171 GLY A CA 1
ATOM 1329 C C . GLY A 1 171 ? 20.414 6.968 8.062 1.00 48.31 171 GLY A C 1
ATOM 1330 O O . GLY A 1 171 ? 20.018 6.018 8.772 1.00 48.31 171 GLY A O 1
#

Radius of gyration: 22.89 Å; chains: 1; bounding box: 68×50×44 Å

pLDDT: mean 79.16, std 23.39, range [31.45, 98.56]